Protein AF-A0A644YQU8-F1 (afdb_monomer_lite)

Sequence (58 aa):
MTGTNDNIKQNDTAAWLRAEITSDQKKLARKLAKSKGMTFQGWLGQLIQKEISQEANR

Structure (mmCIF, N/CA/C/O backbone):
data_AF-A0A644YQU8-F1
#
_entry.id   AF-A0A644YQU8-F1
#
loop_
_atom_site.group_PDB
_atom_site.id
_atom_site.type_symbol
_atom_site.label_atom_id
_atom_site.label_alt_id
_atom_site.label_comp_id
_atom_site.label_asym_id
_atom_site.label_entity_id
_atom_site.label_seq_id
_atom_site.pdbx_PDB_ins_code
_atom_site.Cartn_x
_atom_site.Cartn_y
_atom_site.Cartn_z
_atom_site.occupancy
_atom_site.B_iso_or_equiv
_atom_site.auth_seq_id
_atom_site.auth_comp_id
_atom_site.auth_asym_id
_atom_site.auth_atom_id
_atom_site.pdbx_PDB_model_num
ATOM 1 N N . MET A 1 1 ? 9.674 -17.357 44.329 1.00 36.91 1 MET A N 1
ATOM 2 C CA . MET A 1 1 ? 9.896 -16.021 43.739 1.00 36.91 1 MET A CA 1
ATOM 3 C C . MET A 1 1 ? 9.774 -16.153 42.228 1.00 36.91 1 MET A C 1
ATOM 5 O O . MET A 1 1 ? 10.750 -16.455 41.561 1.00 36.91 1 MET A O 1
ATOM 9 N N . THR A 1 2 ? 8.556 -16.050 41.703 1.00 42.38 2 THR A N 1
ATOM 10 C CA . THR A 1 2 ? 8.256 -16.141 40.266 1.00 42.38 2 THR A CA 1
ATOM 11 C C . THR A 1 2 ? 8.116 -14.730 39.718 1.00 42.38 2 THR A C 1
ATOM 13 O O . THR A 1 2 ? 7.036 -14.152 39.742 1.00 42.38 2 THR A O 1
ATOM 16 N N . GLY A 1 3 ? 9.237 -14.155 39.300 1.00 40.66 3 GLY A N 1
ATOM 17 C CA . GLY A 1 3 ? 9.258 -12.950 38.482 1.00 40.66 3 GLY A CA 1
ATOM 18 C C . GLY A 1 3 ? 9.693 -13.351 37.086 1.00 40.66 3 GLY A C 1
ATOM 19 O O . GLY A 1 3 ? 10.866 -13.204 36.750 1.00 40.66 3 GLY A O 1
ATOM 20 N N . THR A 1 4 ? 8.786 -13.936 36.302 1.00 49.72 4 THR A N 1
ATOM 21 C CA . THR A 1 4 ? 9.023 -14.051 34.864 1.00 49.72 4 THR A CA 1
ATOM 22 C C . THR A 1 4 ? 9.050 -12.625 34.338 1.00 49.72 4 THR A C 1
ATOM 24 O O . THR A 1 4 ? 8.115 -11.851 34.513 1.00 49.72 4 THR A O 1
ATOM 27 N N . ASN A 1 5 ? 10.215 -12.245 33.838 1.00 45.88 5 ASN A N 1
ATOM 28 C CA . ASN A 1 5 ? 10.540 -10.903 33.410 1.00 45.88 5 ASN A CA 1
ATOM 29 C C . ASN A 1 5 ? 9.857 -10.677 32.052 1.00 45.88 5 ASN A C 1
ATOM 31 O O . ASN A 1 5 ? 10.483 -10.869 31.010 1.00 45.88 5 ASN A O 1
ATOM 35 N N . ASP A 1 6 ? 8.566 -10.332 32.061 1.00 48.09 6 ASP A N 1
ATOM 36 C CA . ASP A 1 6 ? 7.781 -9.973 30.872 1.00 48.09 6 ASP A CA 1
ATOM 37 C C . ASP A 1 6 ? 8.210 -8.598 30.348 1.00 48.09 6 ASP A C 1
ATOM 39 O O . ASP A 1 6 ? 7.473 -7.616 30.337 1.00 48.09 6 ASP A O 1
ATOM 43 N N . ASN A 1 7 ? 9.463 -8.516 29.913 1.00 47.09 7 ASN A N 1
ATOM 44 C 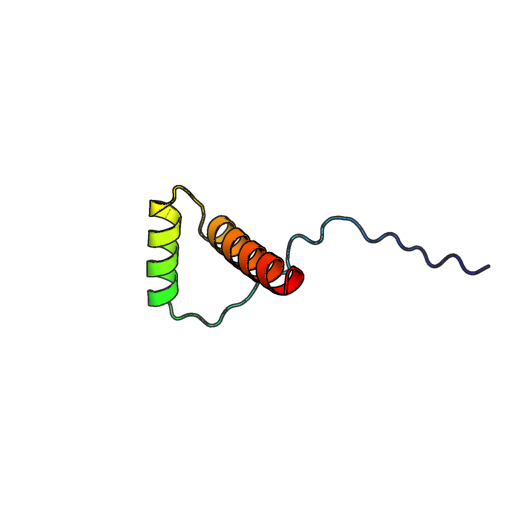CA . ASN A 1 7 ? 9.994 -7.385 29.177 1.00 47.09 7 ASN A CA 1
ATOM 45 C C . ASN A 1 7 ? 9.772 -7.658 27.685 1.00 47.09 7 ASN A C 1
ATOM 47 O O . ASN A 1 7 ? 10.716 -7.862 26.917 1.00 47.09 7 ASN A O 1
ATOM 51 N N . ILE A 1 8 ? 8.497 -7.729 27.287 1.00 50.75 8 ILE A N 1
ATOM 52 C CA . ILE A 1 8 ? 8.110 -7.728 25.876 1.00 50.75 8 ILE A CA 1
ATOM 53 C C . ILE A 1 8 ? 8.431 -6.324 25.370 1.00 50.75 8 ILE A C 1
ATOM 55 O O . ILE A 1 8 ? 7.654 -5.380 25.515 1.00 50.75 8 ILE A O 1
ATOM 59 N N . LYS A 1 9 ? 9.650 -6.165 24.849 1.00 44.62 9 LYS A N 1
ATOM 60 C CA . LYS A 1 9 ? 10.086 -4.948 24.174 1.00 44.62 9 LYS A CA 1
ATOM 61 C C . LYS A 1 9 ? 9.067 -4.648 23.078 1.00 44.62 9 LYS A C 1
ATOM 63 O O . LYS A 1 9 ? 8.965 -5.409 22.123 1.00 44.62 9 LYS A O 1
ATOM 68 N N . GLN A 1 10 ? 8.347 -3.536 23.231 1.00 46.56 10 GLN A N 1
ATOM 69 C CA . GLN A 1 10 ? 7.409 -2.942 22.271 1.00 46.56 10 GLN A CA 1
ATOM 70 C C . GLN A 1 10 ? 8.124 -2.498 20.986 1.00 46.56 10 GLN A C 1
ATOM 72 O O . GLN A 1 10 ? 8.186 -1.319 20.647 1.00 46.56 10 GLN A O 1
ATOM 77 N N . ASN A 1 11 ? 8.729 -3.440 20.278 1.00 46.41 11 ASN A N 1
ATOM 78 C CA . ASN A 1 11 ? 9.258 -3.219 18.950 1.00 46.41 11 ASN A CA 1
ATOM 79 C C . ASN A 1 11 ? 9.060 -4.483 18.112 1.00 46.41 11 ASN A C 1
ATOM 81 O O . ASN A 1 11 ? 9.989 -4.969 17.470 1.00 46.41 11 ASN A O 1
ATOM 85 N N . ASP A 1 12 ? 7.826 -4.996 18.110 1.00 46.81 12 ASP A N 1
ATOM 86 C CA . ASP A 1 12 ? 7.322 -5.948 17.115 1.00 46.81 12 ASP A CA 1
ATOM 87 C C . ASP A 1 12 ? 7.165 -5.238 15.759 1.00 46.81 12 ASP A C 1
ATOM 89 O O . ASP A 1 12 ? 6.101 -5.196 15.142 1.00 46.81 12 ASP A O 1
ATOM 93 N N . THR A 1 13 ? 8.246 -4.620 15.280 1.00 49.47 13 THR A N 1
ATOM 94 C CA . THR A 1 13 ? 8.331 -4.207 13.886 1.00 49.47 13 THR A CA 1
ATOM 95 C C . THR A 1 13 ? 8.386 -5.499 13.080 1.00 49.47 13 THR A C 1
ATOM 97 O O . THR A 1 13 ? 9.401 -6.193 13.086 1.00 49.47 13 THR A O 1
ATOM 100 N N . ALA A 1 14 ? 7.245 -5.839 12.476 1.00 53.84 14 ALA A N 1
ATOM 101 C CA . ALA A 1 14 ? 6.945 -7.105 11.821 1.00 53.84 14 ALA A CA 1
ATOM 102 C C . ALA A 1 14 ? 8.170 -7.757 11.164 1.00 53.84 14 ALA A C 1
ATOM 104 O O . ALA A 1 14 ? 8.787 -7.193 10.253 1.00 53.84 14 ALA A O 1
ATOM 105 N N . ALA A 1 15 ? 8.483 -8.978 11.608 1.00 54.56 15 ALA A N 1
ATOM 106 C CA . ALA A 1 15 ? 9.379 -9.875 10.900 1.00 54.56 15 ALA A CA 1
ATOM 107 C C . ALA A 1 15 ? 8.966 -9.889 9.423 1.00 54.56 15 ALA A C 1
ATOM 109 O O . ALA A 1 15 ? 7.818 -10.182 9.096 1.00 54.56 15 ALA A O 1
ATOM 110 N N . TRP A 1 16 ? 9.890 -9.475 8.556 1.00 55.78 16 TRP A N 1
ATOM 111 C CA . TRP A 1 16 ? 9.719 -9.288 7.118 1.00 55.78 16 TRP A CA 1
ATOM 112 C C . TRP A 1 16 ? 8.783 -10.337 6.511 1.00 55.78 16 TRP A C 1
ATOM 114 O O . TRP A 1 16 ? 9.193 -11.473 6.276 1.00 55.78 16 TRP A O 1
ATOM 124 N N . LEU A 1 17 ? 7.531 -9.954 6.252 1.00 64.00 17 LEU A N 1
ATOM 125 C CA . LEU A 1 17 ? 6.551 -10.840 5.634 1.00 64.00 17 LEU A CA 1
ATOM 126 C C . LEU A 1 17 ? 7.070 -11.255 4.254 1.00 64.00 17 LEU A C 1
ATOM 128 O O . LEU A 1 17 ? 7.191 -10.436 3.337 1.00 64.00 17 LEU A O 1
ATOM 132 N N . ARG A 1 18 ? 7.424 -12.534 4.119 1.00 65.00 18 ARG A N 1
ATOM 133 C CA . ARG A 1 18 ? 7.825 -13.134 2.848 1.00 65.00 18 ARG A CA 1
ATOM 134 C C . ARG A 1 18 ? 6.571 -13.645 2.156 1.00 65.00 18 ARG A C 1
ATOM 136 O O . ARG A 1 18 ? 6.113 -14.744 2.432 1.00 65.00 18 ARG A O 1
ATOM 143 N N . ALA A 1 19 ? 6.012 -12.820 1.277 1.00 71.00 19 ALA A N 1
ATOM 144 C CA . ALA A 1 19 ? 4.967 -13.252 0.361 1.00 71.00 19 ALA A CA 1
ATOM 145 C C . ALA A 1 19 ? 5.610 -13.852 -0.897 1.00 71.00 19 ALA A C 1
ATOM 147 O O . ALA A 1 19 ? 6.472 -13.215 -1.515 1.00 71.00 19 ALA A O 1
ATOM 148 N N . GLU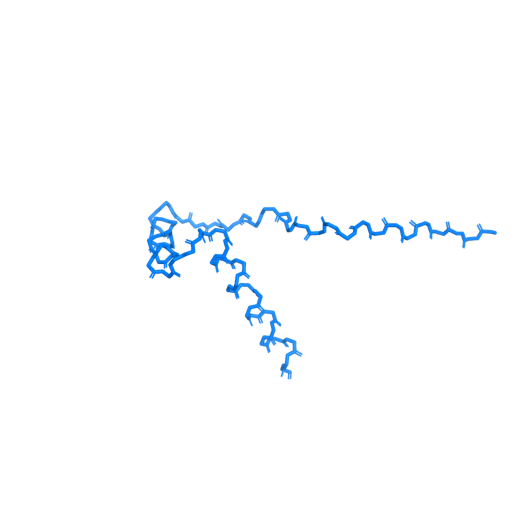 A 1 20 ? 5.180 -15.051 -1.286 1.00 80.12 20 GLU A N 1
ATOM 149 C CA . GLU A 1 20 ? 5.496 -15.613 -2.598 1.00 80.12 20 GLU A CA 1
ATOM 150 C C . GLU A 1 20 ? 4.698 -14.858 -3.662 1.00 80.12 20 GLU A C 1
ATOM 152 O O . GLU A 1 20 ? 3.535 -15.137 -3.936 1.00 80.12 20 GLU A O 1
ATOM 157 N N . ILE A 1 21 ? 5.334 -13.837 -4.230 1.00 82.94 21 ILE A N 1
ATOM 158 C CA . ILE A 1 21 ? 4.814 -13.071 -5.359 1.00 82.94 21 ILE A CA 1
ATOM 159 C C . ILE A 1 21 ? 5.823 -13.120 -6.496 1.00 82.94 21 ILE A C 1
ATOM 161 O O . ILE A 1 21 ? 7.035 -13.020 -6.285 1.00 82.94 21 ILE A O 1
ATOM 165 N N . THR A 1 22 ? 5.322 -13.227 -7.720 1.00 89.12 22 THR A N 1
ATOM 166 C CA . THR A 1 22 ? 6.165 -13.127 -8.913 1.00 89.12 22 THR A CA 1
ATOM 167 C C . THR A 1 22 ? 6.796 -11.735 -9.018 1.00 89.12 22 THR A C 1
ATOM 169 O O . THR A 1 22 ? 6.284 -10.738 -8.489 1.00 89.12 22 THR A O 1
ATOM 172 N N . SER A 1 23 ? 7.908 -11.636 -9.748 1.00 87.69 23 SER A N 1
ATOM 173 C CA . SER A 1 23 ? 8.581 -10.357 -10.006 1.00 87.69 23 SER A CA 1
ATOM 174 C C . SER A 1 23 ? 7.652 -9.319 -10.651 1.00 87.69 23 SER A C 1
ATOM 176 O O . SER A 1 23 ? 7.707 -8.138 -10.293 1.00 87.69 23 SER A O 1
ATOM 178 N N . ASP A 1 24 ? 6.751 -9.749 -11.538 1.00 91.31 24 ASP A N 1
ATOM 179 C CA . ASP A 1 24 ? 5.791 -8.867 -12.206 1.00 91.31 24 ASP A CA 1
ATOM 180 C C . ASP A 1 24 ? 4.701 -8.368 -11.258 1.00 91.31 24 ASP A C 1
ATOM 182 O O . ASP A 1 24 ? 4.428 -7.164 -11.214 1.00 91.31 24 ASP A O 1
ATOM 186 N N . GLN A 1 25 ? 4.148 -9.245 -10.416 1.00 89.25 25 GLN A N 1
ATOM 187 C CA . GLN A 1 25 ? 3.206 -8.845 -9.365 1.00 89.25 25 GLN A CA 1
ATOM 188 C C . GLN A 1 25 ? 3.848 -7.837 -8.406 1.00 89.25 25 GLN A C 1
ATOM 190 O O . GLN A 1 25 ? 3.249 -6.809 -8.090 1.00 89.25 25 GLN A O 1
ATOM 195 N N . LYS A 1 26 ? 5.110 -8.057 -8.015 1.00 88.44 26 LYS A N 1
ATOM 196 C CA . LYS A 1 26 ? 5.866 -7.113 -7.179 1.00 88.44 26 LYS A CA 1
ATOM 197 C C . LYS A 1 26 ? 6.054 -5.758 -7.863 1.00 88.44 26 LYS A C 1
ATOM 199 O O . LYS A 1 26 ? 5.964 -4.717 -7.209 1.00 88.44 26 LYS A O 1
ATOM 204 N N . LYS A 1 27 ? 6.302 -5.740 -9.175 1.00 92.44 27 LYS A N 1
ATOM 205 C CA . LYS A 1 27 ? 6.438 -4.506 -9.963 1.00 92.44 27 LYS A CA 1
ATOM 206 C C . LYS A 1 27 ? 5.118 -3.738 -10.038 1.00 92.44 27 LYS A C 1
ATOM 208 O O . LYS A 1 27 ? 5.120 -2.522 -9.841 1.00 92.44 27 LYS A O 1
ATOM 213 N N . LEU A 1 28 ? 4.006 -4.429 -10.280 1.00 93.75 28 LEU A N 1
ATOM 214 C CA . LEU A 1 28 ? 2.666 -3.834 -10.291 1.00 93.75 28 LEU A CA 1
ATOM 215 C C . LEU A 1 28 ? 2.292 -3.272 -8.917 1.00 93.75 28 LEU A C 1
ATOM 217 O O . LEU A 1 28 ? 1.880 -2.119 -8.814 1.00 93.75 28 LEU A O 1
ATOM 221 N N . ALA A 1 29 ? 2.543 -4.034 -7.858 1.00 89.88 29 ALA A N 1
ATOM 222 C CA . ALA A 1 29 ? 2.294 -3.616 -6.488 1.00 89.88 29 ALA A CA 1
ATOM 223 C C . ALA A 1 29 ? 3.109 -2.368 -6.094 1.00 89.88 29 ALA A C 1
ATOM 225 O O . ALA A 1 29 ? 2.582 -1.433 -5.495 1.00 89.88 29 ALA A O 1
ATOM 226 N N . ARG A 1 30 ? 4.381 -2.284 -6.511 1.00 91.62 30 ARG A N 1
ATOM 227 C CA . ARG A 1 30 ? 5.202 -1.071 -6.338 1.00 91.62 30 ARG A CA 1
ATOM 228 C C . ARG A 1 30 ? 4.638 0.135 -7.088 1.00 91.62 30 ARG A C 1
ATOM 230 O O . ARG A 1 30 ? 4.646 1.237 -6.543 1.00 91.62 30 ARG A O 1
ATOM 237 N N . LYS A 1 31 ? 4.157 -0.049 -8.324 1.00 95.00 31 LYS A N 1
ATOM 238 C CA . LYS A 1 31 ? 3.511 1.030 -9.092 1.00 95.00 31 LYS A CA 1
ATOM 239 C C . LYS A 1 31 ? 2.249 1.529 -8.388 1.00 95.00 31 LYS A C 1
ATOM 241 O O . LYS A 1 31 ? 2.066 2.737 -8.285 1.00 95.00 31 LYS A O 1
ATOM 246 N N . LEU A 1 32 ? 1.437 0.612 -7.866 1.00 93.62 32 LEU A N 1
ATOM 247 C CA . LEU A 1 32 ? 0.205 0.932 -7.148 1.00 93.62 32 LEU A CA 1
ATOM 248 C C . LEU A 1 32 ? 0.469 1.657 -5.819 1.00 93.62 32 LEU A C 1
ATOM 250 O O . LEU A 1 32 ? -0.220 2.620 -5.491 1.00 93.62 32 LEU A O 1
ATOM 254 N N . ALA A 1 33 ? 1.504 1.250 -5.081 1.00 94.00 33 ALA A N 1
ATOM 255 C CA . ALA A 1 33 ? 1.950 1.977 -3.894 1.00 94.00 33 ALA A CA 1
ATOM 256 C C . ALA A 1 33 ? 2.389 3.409 -4.256 1.00 94.00 33 ALA A C 1
ATOM 258 O O . ALA A 1 33 ? 1.947 4.375 -3.632 1.00 94.00 33 ALA A O 1
ATOM 259 N N . LYS A 1 34 ? 3.172 3.565 -5.335 1.00 95.06 34 LYS A N 1
ATOM 260 C CA . LYS A 1 34 ? 3.629 4.878 -5.813 1.00 95.06 34 LYS A CA 1
ATOM 261 C C . LYS A 1 34 ? 2.472 5.779 -6.250 1.00 95.06 34 LYS A C 1
ATOM 263 O O . LYS A 1 34 ? 2.487 6.959 -5.918 1.00 95.06 34 LY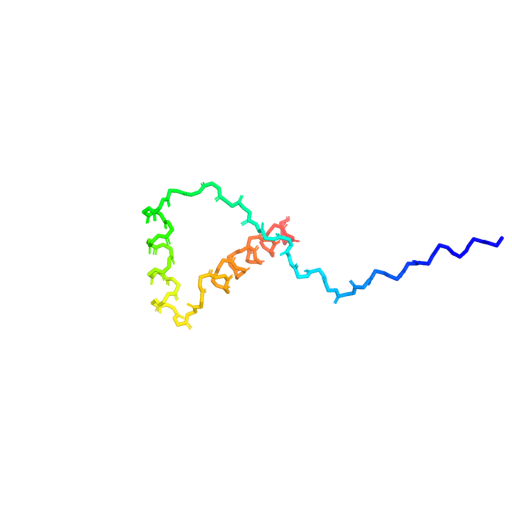S A O 1
ATOM 268 N N . SER A 1 35 ? 1.456 5.251 -6.940 1.00 95.38 35 SER A N 1
ATOM 269 C CA . SER A 1 35 ? 0.276 6.044 -7.329 1.00 95.38 35 SER A CA 1
ATOM 270 C C . SER A 1 35 ? -0.548 6.525 -6.131 1.00 95.38 35 SER A C 1
ATOM 272 O O . SER A 1 35 ? -1.341 7.446 -6.271 1.00 95.38 35 SER A O 1
ATOM 274 N N . LYS A 1 36 ? -0.363 5.913 -4.956 1.00 90.94 36 LYS A N 1
ATOM 275 C CA . LYS A 1 36 ? -0.972 6.321 -3.684 1.00 90.94 36 LYS A CA 1
ATOM 276 C C . LYS A 1 36 ? -0.052 7.208 -2.834 1.00 90.94 36 LYS A C 1
ATOM 278 O O .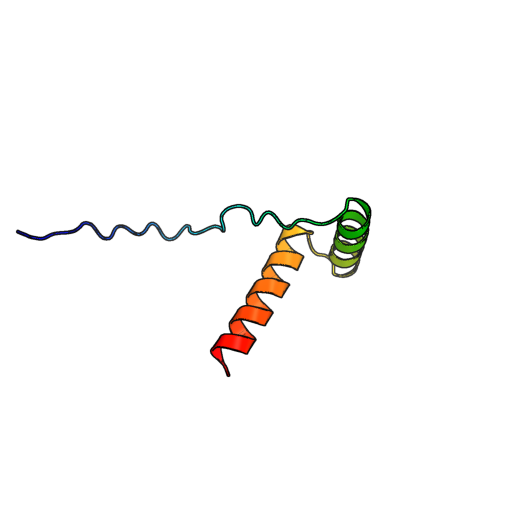 LYS A 1 36 ? -0.400 7.515 -1.701 1.00 90.94 36 LYS A O 1
ATOM 283 N N . GLY A 1 37 ? 1.118 7.597 -3.351 1.00 94.19 37 GLY A N 1
ATOM 284 C CA . GLY A 1 37 ? 2.099 8.403 -2.619 1.00 94.19 37 GLY A CA 1
ATOM 285 C C . GLY A 1 37 ? 2.802 7.652 -1.483 1.00 94.19 37 GLY A C 1
ATOM 286 O O . GLY A 1 37 ? 3.315 8.282 -0.565 1.00 94.19 37 GLY A O 1
ATOM 287 N N . MET A 1 38 ? 2.822 6.316 -1.517 1.00 93.19 38 MET A N 1
ATOM 288 C CA . MET A 1 38 ? 3.334 5.475 -0.432 1.00 93.19 38 MET A CA 1
ATOM 289 C C . MET A 1 38 ? 4.517 4.611 -0.873 1.00 93.19 38 MET A C 1
ATOM 291 O O . MET A 1 38 ? 4.691 4.288 -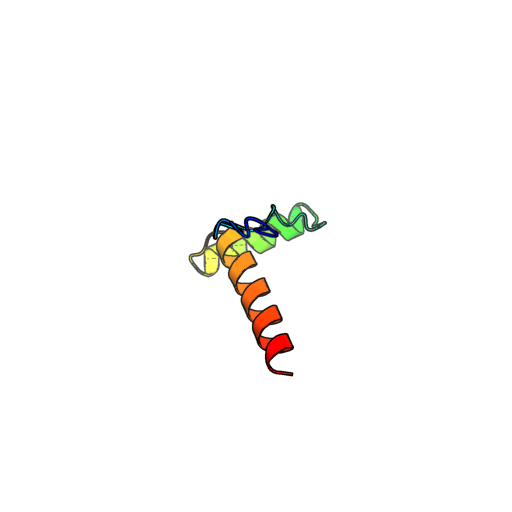2.052 1.00 93.19 38 MET A O 1
ATOM 295 N N . THR A 1 39 ? 5.318 4.173 0.100 1.00 91.88 39 THR A N 1
ATOM 296 C CA . THR A 1 39 ? 6.301 3.107 -0.121 1.00 91.88 39 THR A CA 1
ATOM 297 C C . THR A 1 39 ? 5.590 1.760 -0.251 1.00 91.88 39 THR A C 1
ATOM 299 O O . THR A 1 39 ? 4.504 1.556 0.288 1.00 91.88 39 THR A O 1
ATOM 302 N N . PHE A 1 40 ? 6.210 0.805 -0.946 1.00 88.88 40 PHE A N 1
ATOM 303 C CA . PHE A 1 40 ? 5.657 -0.547 -1.089 1.00 88.88 40 PHE A CA 1
ATOM 304 C C . PHE A 1 40 ? 5.398 -1.225 0.266 1.00 88.88 40 PHE A C 1
ATOM 306 O O . PHE A 1 40 ? 4.348 -1.831 0.448 1.00 88.88 40 PHE A O 1
ATOM 313 N N . GLN A 1 41 ? 6.322 -1.081 1.222 1.00 87.19 41 GLN A N 1
ATOM 314 C CA . GLN A 1 41 ? 6.164 -1.629 2.573 1.00 87.19 41 GLN A CA 1
ATOM 315 C C . GLN A 1 41 ? 5.054 -0.921 3.356 1.00 87.19 41 GLN A C 1
ATOM 317 O O . GLN A 1 41 ? 4.248 -1.597 3.982 1.00 87.19 41 GLN A O 1
ATOM 322 N N . GLY A 1 42 ? 4.967 0.413 3.282 1.00 88.44 42 GLY A N 1
ATOM 323 C CA . GLY A 1 42 ? 3.901 1.164 3.952 1.00 88.44 42 GLY A CA 1
ATOM 324 C C . GLY A 1 42 ? 2.517 0.823 3.401 1.00 88.44 42 GLY A C 1
ATOM 325 O O . GLY A 1 42 ? 1.580 0.600 4.161 1.00 88.44 42 GLY A O 1
ATOM 326 N N . TRP A 1 43 ? 2.407 0.694 2.077 1.00 90.88 43 TRP A N 1
ATOM 327 C CA . TRP A 1 43 ? 1.170 0.282 1.420 1.00 90.88 43 TRP A CA 1
ATOM 328 C C . TRP A 1 43 ? 0.753 -1.148 1.799 1.00 90.88 43 TRP A C 1
ATOM 330 O O . TRP A 1 43 ? -0.411 -1.380 2.116 1.00 90.88 43 TRP A O 1
ATOM 340 N N . LEU A 1 44 ? 1.698 -2.096 1.833 1.00 88.06 44 LEU A N 1
ATOM 341 C CA . LEU A 1 44 ? 1.434 -3.456 2.318 1.00 88.06 44 LEU A CA 1
ATOM 342 C C . LEU A 1 44 ? 0.998 -3.475 3.787 1.00 88.06 44 LEU A C 1
ATOM 344 O O . LEU A 1 44 ? 0.036 -4.159 4.121 1.00 88.06 44 LEU A O 1
ATOM 348 N N . GLY A 1 45 ? 1.672 -2.707 4.648 1.00 88.00 45 GLY A N 1
ATOM 349 C CA . GLY A 1 45 ? 1.324 -2.603 6.065 1.00 88.00 45 GLY A CA 1
ATOM 350 C C . GLY A 1 45 ? -0.111 -2.121 6.276 1.00 88.00 45 GLY A C 1
ATOM 351 O O . GLY A 1 45 ? -0.849 -2.723 7.050 1.00 88.00 45 GLY A O 1
ATOM 352 N N . GLN A 1 46 ? -0.545 -1.103 5.524 1.00 89.56 46 GLN A N 1
ATOM 353 C CA . GLN A 1 46 ? -1.928 -0.618 5.583 1.00 89.56 46 GLN A CA 1
ATOM 354 C C . GLN A 1 46 ? -2.954 -1.661 5.134 1.00 89.56 46 GLN A C 1
ATOM 356 O O . GLN A 1 46 ? -4.019 -1.758 5.740 1.00 89.56 46 GLN A O 1
ATOM 361 N N . LEU A 1 47 ? -2.657 -2.433 4.082 1.00 89.19 47 LEU A N 1
ATOM 362 C CA . LEU A 1 47 ? -3.548 -3.508 3.635 1.00 89.19 47 LEU A CA 1
ATOM 363 C C . LEU A 1 47 ? -3.733 -4.554 4.734 1.00 89.19 47 LEU A C 1
ATOM 365 O O . LEU A 1 47 ? -4.864 -4.868 5.086 1.00 89.19 47 LEU A O 1
ATOM 369 N N . ILE A 1 48 ? -2.635 -5.030 5.321 1.00 88.31 48 ILE A N 1
ATOM 370 C CA . ILE A 1 48 ? -2.675 -6.026 6.398 1.00 88.31 48 ILE A CA 1
ATOM 371 C C . ILE A 1 48 ? -3.445 -5.487 7.605 1.00 88.31 48 ILE A C 1
ATOM 373 O O . ILE A 1 48 ? -4.317 -6.170 8.132 1.00 88.31 48 ILE A O 1
ATOM 377 N N . GLN A 1 49 ? -3.177 -4.244 8.016 1.00 88.19 49 GLN A N 1
ATOM 378 C CA . GLN A 1 49 ? -3.881 -3.621 9.134 1.00 88.19 49 GLN A CA 1
ATOM 379 C C . GLN A 1 49 ? -5.388 -3.516 8.875 1.00 88.19 49 GLN A C 1
ATOM 381 O O . GLN A 1 49 ? -6.181 -3.742 9.789 1.00 88.19 49 GLN A O 1
ATOM 386 N N . LYS A 1 50 ? -5.794 -3.196 7.641 1.00 89.25 50 LYS A N 1
ATOM 387 C CA . LYS A 1 50 ? -7.205 -3.139 7.253 1.00 89.25 50 LYS A CA 1
ATOM 388 C C . LYS A 1 50 ? -7.871 -4.510 7.369 1.00 89.25 50 LYS A C 1
ATOM 390 O O . LYS A 1 50 ? -8.937 -4.583 7.968 1.00 89.25 50 LYS A O 1
ATOM 395 N N . GLU A 1 51 ? -7.250 -5.564 6.844 1.00 89.25 51 GLU A N 1
ATOM 396 C CA . GLU A 1 51 ? -7.786 -6.933 6.922 1.00 89.25 51 GLU A CA 1
ATOM 397 C C . GLU A 1 51 ? -7.895 -7.413 8.378 1.00 89.25 51 GLU A C 1
ATOM 399 O O . GLU A 1 51 ? -8.950 -7.887 8.790 1.00 89.25 51 GLU A O 1
ATOM 404 N N . ILE A 1 52 ? -6.859 -7.191 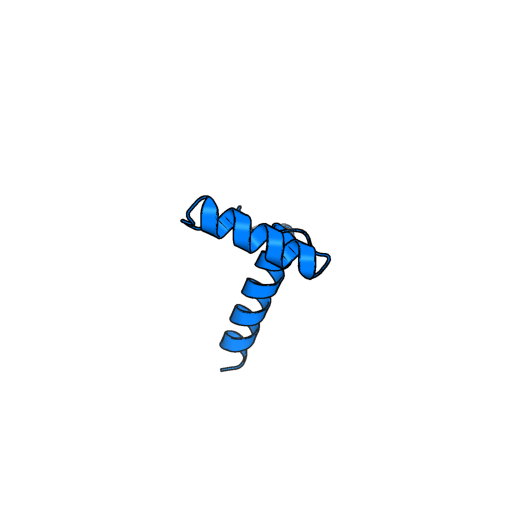9.198 1.00 89.50 52 ILE A N 1
ATOM 405 C CA . ILE A 1 52 ? -6.891 -7.508 10.639 1.00 89.50 52 ILE A CA 1
ATOM 406 C C . ILE A 1 52 ? -8.034 -6.761 11.331 1.00 89.50 52 ILE A C 1
ATOM 408 O O . ILE A 1 52 ? -8.765 -7.338 12.129 1.00 89.50 52 ILE A O 1
ATOM 412 N N . SER A 1 53 ? -8.198 -5.473 11.020 1.00 89.06 53 SER A N 1
ATOM 413 C CA . SER A 1 53 ? -9.246 -4.644 11.621 1.00 89.06 53 SER A CA 1
ATOM 414 C C . SER A 1 53 ? -10.645 -5.093 11.199 1.00 89.06 53 SER A C 1
ATOM 416 O O . SER A 1 53 ? -11.583 -4.962 11.976 1.00 89.06 53 SER A O 1
ATOM 418 N N . GLN A 1 54 ? -10.812 -5.598 9.975 1.00 90.88 54 GLN A N 1
ATOM 419 C CA . GLN A 1 54 ? -12.085 -6.154 9.518 1.00 90.88 54 GLN A CA 1
ATOM 420 C C . GLN A 1 54 ? -12.408 -7.470 10.221 1.00 90.88 54 GLN A C 1
ATOM 422 O O . GLN A 1 54 ? -13.540 -7.642 10.660 1.00 90.88 54 GLN A O 1
ATOM 427 N N . GLU A 1 55 ? -11.426 -8.356 10.376 1.00 88.31 55 GLU A N 1
ATOM 428 C CA . GLU A 1 55 ? -11.623 -9.633 11.067 1.00 88.31 55 GLU A CA 1
ATOM 429 C C . GLU A 1 55 ? -11.869 -9.443 12.570 1.00 88.31 55 GLU A C 1
ATOM 431 O O . GLU A 1 55 ? -12.722 -10.108 13.139 1.00 88.31 55 GLU A O 1
ATOM 436 N N . ALA A 1 56 ? -11.203 -8.478 13.211 1.00 81.75 56 ALA A N 1
ATOM 437 C CA . ALA A 1 56 ? -11.433 -8.160 14.622 1.00 81.75 56 ALA A CA 1
ATOM 438 C C . ALA A 1 56 ? -12.836 -7.588 14.914 1.00 81.75 56 ALA A C 1
ATOM 440 O O . ALA A 1 56 ? -13.257 -7.579 16.067 1.00 81.75 56 ALA A O 1
ATOM 441 N N . ASN A 1 57 ? -13.533 -7.075 13.894 1.00 78.88 57 ASN A N 1
ATOM 442 C CA . ASN A 1 57 ? -14.878 -6.499 14.007 1.00 78.88 57 ASN A CA 1
ATOM 443 C C . ASN A 1 57 ? -15.982 -7.429 13.460 1.00 78.88 57 ASN A C 1
ATOM 445 O O . ASN A 1 57 ? -17.120 -6.980 13.304 1.00 78.88 57 ASN A O 1
ATOM 449 N N . ARG A 1 58 ? -15.653 -8.680 13.119 1.00 66.81 58 ARG A N 1
ATOM 450 C CA . ARG A 1 58 ? -16.617 -9.725 12.744 1.00 66.81 58 ARG A CA 1
ATOM 451 C C . ARG A 1 58 ? -17.064 -10.526 13.957 1.00 66.81 58 ARG A C 1
ATOM 453 O O . ARG A 1 58 ? -18.251 -10.918 13.947 1.00 66.81 58 ARG A O 1
#

Organism: NCBI:txid1076179

pLDDT: mean 76.37, std 19.16, range [36.91, 95.38]

Radius of gyration: 16.71 Å; chains: 1; bounding box: 27×24×56 Å

Secondary structure (DSSP, 8-state):
---------S------------HHHHHHHHHHHHHTT--HHHHHHHHHHHHHHHHTT-

Foldseek 3Di:
DDDPPPPPPPPPPDDPDDDPDDPVRLVVLQVVQVVVVHGSVVVVVVVVVVVVVVVVVD